Protein AF-A0A4V6WJ08-F1 (afdb_monomer_lite)

Secondary structure (DSSP, 8-state):
------------PPPP--HHHHHHHHHHHHHHHHHTT---B-TTT-PBPHHHHHHHHTT-TT--SSTT--HHHHHHHHHHHHTTSEEEETTEEEE-HHHHHHHHHHHHHH-TT------------

Organism: NCBI:txid2571141

pLDDT: mean 81.02, std 20.66, range [34.66, 97.81]

Radius of gyration: 19.56 Å; chains: 1; bounding box: 77×23×48 Å

Sequence (125 aa):
MTLVERRREHTDAPQVRHTEHEAQVNLVAVLRLCAMGKLRCSEKTRRPGAATVEAVAGVLDGGDFHPSEAIAAFAWPMLLQAGGLAQLTSGRPALTSRGQTALGADLLRVWPTCDFVRIESVRRH

Structure (mmCIF, N/CA/C/O backbone):
data_AF-A0A4V6WJ08-F1
#
_entry.id   AF-A0A4V6WJ08-F1
#
loop_
_atom_site.group_PDB
_atom_site.id
_atom_site.type_symbol
_atom_site.label_atom_id
_atom_site.label_alt_id
_atom_site.label_comp_id
_atom_site.label_asym_id
_atom_site.label_entity_id
_atom_site.label_seq_id
_atom_site.pdbx_PDB_ins_code
_atom_site.Cartn_x
_atom_site.Cartn_y
_atom_site.Cartn_z
_atom_site.occupancy
_atom_site.B_iso_or_equiv
_atom_site.auth_seq_id
_atom_site.auth_comp_id
_atom_site.auth_asym_id
_atom_site.auth_atom_id
_atom_site.pdbx_PDB_model_num
ATOM 1 N N . MET A 1 1 ? 44.474 -14.249 -16.138 1.00 45.97 1 MET A N 1
ATOM 2 C CA . MET A 1 1 ? 44.233 -12.790 -16.243 1.00 45.97 1 MET A CA 1
ATOM 3 C C . MET A 1 1 ? 44.229 -12.482 -17.728 1.00 45.97 1 MET A C 1
ATOM 5 O O . MET A 1 1 ? 45.214 -12.822 -18.356 1.00 45.97 1 MET A O 1
ATOM 9 N N . THR A 1 2 ? 43.149 -12.055 -18.377 1.00 37.44 2 THR A N 1
ATOM 10 C CA . THR A 1 2 ? 42.112 -11.082 -17.978 1.00 37.44 2 THR A CA 1
ATOM 11 C C . THR A 1 2 ? 40.797 -11.490 -18.660 1.00 37.44 2 THR A C 1
ATOM 13 O O . THR A 1 2 ? 40.765 -11.767 -19.851 1.00 37.44 2 THR A O 1
ATOM 16 N N . LEU A 1 3 ? 39.786 -11.849 -17.870 1.00 42.72 3 LEU A N 1
ATOM 17 C CA . LEU A 1 3 ? 38.555 -11.073 -17.674 1.00 42.72 3 LEU A CA 1
ATOM 18 C C . LEU A 1 3 ? 37.841 -10.680 -18.980 1.00 42.72 3 LEU A C 1
ATOM 20 O O . LEU A 1 3 ? 37.853 -9.531 -19.394 1.00 42.72 3 LEU A O 1
ATOM 24 N N . VAL A 1 4 ? 37.210 -11.682 -19.591 1.00 45.22 4 VAL A N 1
ATOM 25 C CA . VAL A 1 4 ? 35.830 -11.655 -20.093 1.00 45.22 4 VAL A CA 1
ATOM 26 C C . VAL A 1 4 ? 35.174 -10.264 -20.009 1.00 45.22 4 VAL A C 1
ATOM 28 O O . VAL A 1 4 ? 34.450 -9.963 -19.060 1.00 45.22 4 VAL A O 1
ATOM 31 N N . GLU A 1 5 ? 35.363 -9.440 -21.039 1.00 48.16 5 GLU A N 1
ATOM 32 C CA . GLU A 1 5 ? 34.450 -8.341 -21.357 1.00 48.16 5 GLU A CA 1
ATOM 33 C C . GLU A 1 5 ? 33.136 -8.950 -21.863 1.00 48.16 5 GLU A C 1
ATOM 35 O O . GLU A 1 5 ? 32.774 -8.887 -23.034 1.00 48.16 5 GLU A O 1
ATOM 40 N N . ARG A 1 6 ? 32.369 -9.548 -20.946 1.00 49.66 6 ARG A N 1
ATOM 41 C CA . ARG A 1 6 ? 30.916 -9.644 -21.091 1.00 49.66 6 ARG A CA 1
ATOM 42 C C . ARG A 1 6 ? 30.377 -8.234 -20.883 1.00 49.66 6 ARG A C 1
ATOM 44 O O . ARG A 1 6 ? 29.790 -7.932 -19.844 1.00 49.66 6 ARG A O 1
ATOM 51 N N . ARG A 1 7 ? 30.599 -7.365 -21.871 1.00 49.25 7 ARG A N 1
ATOM 52 C CA . ARG A 1 7 ? 29.806 -6.157 -22.064 1.00 49.25 7 ARG A CA 1
ATOM 53 C C . ARG A 1 7 ? 28.373 -6.654 -22.229 1.00 49.25 7 ARG A C 1
ATOM 55 O O . ARG A 1 7 ? 27.994 -7.145 -23.285 1.00 49.25 7 ARG A O 1
ATOM 62 N N . ARG A 1 8 ? 27.613 -6.651 -21.132 1.00 55.25 8 ARG A N 1
ATOM 63 C CA . ARG A 1 8 ? 26.167 -6.830 -21.186 1.00 55.25 8 ARG A CA 1
ATOM 64 C C . ARG A 1 8 ? 25.675 -5.659 -22.017 1.00 55.25 8 ARG A C 1
ATOM 66 O O . ARG A 1 8 ? 25.735 -4.523 -21.559 1.00 55.25 8 ARG A O 1
ATOM 73 N N . GLU A 1 9 ? 25.295 -5.933 -23.254 1.00 44.69 9 GLU A N 1
ATOM 74 C CA . GLU A 1 9 ? 24.488 -5.021 -24.045 1.00 44.69 9 GLU A CA 1
ATOM 75 C C . GLU A 1 9 ? 23.207 -4.796 -23.243 1.00 44.69 9 GLU A C 1
ATOM 77 O O . GLU A 1 9 ? 22.303 -5.628 -23.218 1.00 44.69 9 GLU A O 1
ATOM 82 N N . HIS A 1 10 ? 23.190 -3.712 -22.470 1.00 54.66 10 HIS A N 1
ATOM 83 C CA . HIS A 1 10 ? 21.973 -3.184 -21.895 1.00 54.66 10 HIS A CA 1
ATOM 84 C C . HIS A 1 10 ? 21.198 -2.659 -23.094 1.00 54.66 10 HIS A C 1
ATOM 86 O O . HIS A 1 10 ? 21.535 -1.617 -23.654 1.00 54.66 10 HIS A O 1
ATOM 92 N N . THR A 1 11 ? 20.268 -3.463 -23.592 1.00 53.47 11 THR A N 1
ATOM 93 C CA . THR A 1 11 ? 19.376 -3.059 -24.668 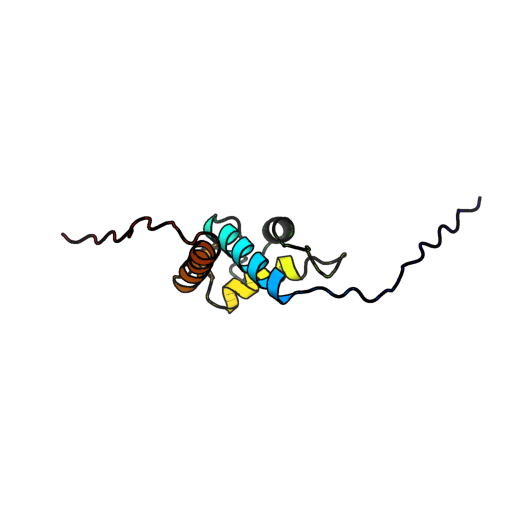1.00 53.47 11 THR A CA 1
ATOM 94 C C . THR A 1 11 ? 18.478 -1.973 -24.079 1.00 53.47 11 THR A C 1
ATOM 96 O O . THR A 1 11 ? 17.462 -2.270 -23.460 1.00 53.47 11 THR A O 1
ATOM 99 N N . ASP A 1 12 ? 18.909 -0.717 -24.199 1.00 64.44 12 ASP A N 1
ATOM 100 C CA . ASP A 1 12 ? 18.195 0.497 -23.785 1.00 64.44 12 ASP A CA 1
ATOM 101 C C . ASP A 1 12 ? 17.040 0.782 -24.758 1.00 64.44 12 ASP A C 1
ATOM 103 O O . ASP A 1 12 ? 16.937 1.831 -25.388 1.00 64.44 12 ASP A O 1
ATOM 107 N N . ALA A 1 13 ? 16.204 -0.231 -24.986 1.00 69.38 13 ALA A N 1
ATOM 108 C CA . ALA A 1 13 ? 14.936 -0.037 -25.654 1.00 69.38 13 ALA A CA 1
ATOM 109 C C . ALA A 1 13 ? 13.962 0.520 -24.605 1.00 69.38 13 ALA A C 1
ATOM 111 O O . ALA A 1 13 ? 13.830 -0.084 -23.535 1.00 69.38 13 ALA A O 1
ATOM 112 N N . PRO A 1 14 ? 13.273 1.642 -24.879 1.00 75.81 14 PRO A N 1
ATOM 113 C CA . PRO A 1 14 ? 12.323 2.208 -23.935 1.00 75.81 14 PRO A CA 1
ATOM 114 C C . PRO A 1 14 ? 11.247 1.170 -23.607 1.00 75.81 14 PRO A C 1
ATOM 116 O O . PRO A 1 14 ? 10.531 0.691 -24.488 1.00 75.81 14 PRO A O 1
ATOM 119 N N . GLN A 1 15 ? 11.145 0.808 -22.329 1.00 77.56 15 GLN A N 1
ATOM 120 C CA . GLN A 1 15 ? 10.112 -0.101 -21.850 1.00 77.56 15 GLN A CA 1
ATOM 121 C C . GLN A 1 15 ? 8.830 0.685 -21.581 1.00 77.56 15 GLN A C 1
ATOM 123 O O . GLN A 1 15 ? 8.794 1.576 -20.733 1.00 77.56 15 GLN A O 1
ATOM 128 N N . VAL A 1 16 ? 7.763 0.345 -22.304 1.00 82.56 16 VAL A N 1
ATOM 129 C CA . VAL A 1 16 ? 6.422 0.881 -22.054 1.00 82.56 16 VAL A CA 1
ATOM 130 C C . VAL A 1 16 ? 5.706 -0.049 -21.081 1.00 82.56 16 VAL A C 1
ATOM 132 O O . VAL A 1 16 ? 5.530 -1.232 -21.365 1.00 82.56 16 VAL A O 1
ATOM 135 N N . ARG A 1 17 ? 5.285 0.495 -19.937 1.00 82.56 17 ARG A N 1
ATOM 136 C CA . ARG A 1 17 ? 4.539 -0.224 -18.898 1.00 82.56 17 ARG A CA 1
ATOM 137 C C . ARG A 1 17 ? 3.149 0.391 -18.749 1.00 82.56 17 ARG A C 1
ATOM 139 O O . ARG A 1 17 ? 3.021 1.604 -18.582 1.00 82.56 17 ARG A O 1
ATOM 146 N N . HIS A 1 18 ? 2.104 -0.432 -18.817 1.00 84.25 18 HIS A N 1
ATOM 147 C CA . HIS A 1 18 ? 0.713 0.015 -18.685 1.00 84.25 18 HIS A CA 1
ATOM 148 C C . HIS A 1 18 ? 0.324 0.153 -17.205 1.00 84.25 18 HIS A C 1
ATOM 150 O O . HIS A 1 18 ? -0.396 -0.672 -16.647 1.00 84.25 18 HIS A O 1
ATOM 156 N N . THR A 1 19 ? 0.800 1.222 -16.569 1.00 87.00 19 THR A N 1
ATOM 157 C CA . THR A 1 19 ? 0.705 1.420 -15.113 1.00 87.00 19 THR A CA 1
ATOM 158 C C . THR A 1 19 ? -0.717 1.609 -14.585 1.00 87.00 19 THR A C 1
ATOM 160 O O . THR A 1 19 ? -0.951 1.372 -13.405 1.00 87.00 19 THR A O 1
ATOM 163 N N . GLU A 1 20 ? -1.684 2.007 -15.418 1.00 88.19 20 GLU A N 1
ATOM 164 C CA . GLU A 1 20 ? -3.075 2.193 -14.982 1.00 88.19 20 GLU A CA 1
ATOM 165 C C . GLU A 1 20 ? -3.715 0.874 -14.531 1.00 88.19 20 GLU A C 1
ATOM 167 O O . GLU A 1 20 ? -4.287 0.800 -13.441 1.00 88.19 20 GLU A O 1
ATOM 172 N N . HIS A 1 21 ? -3.610 -0.171 -15.356 1.00 87.69 21 HIS A N 1
ATOM 173 C CA . HIS A 1 21 ? -4.200 -1.470 -15.044 1.00 87.69 21 HIS A CA 1
ATOM 174 C C . HIS A 1 21 ? -3.518 -2.096 -13.826 1.00 87.69 21 HIS A C 1
ATOM 176 O O . HIS A 1 21 ? -4.182 -2.504 -12.874 1.00 87.69 21 HIS A O 1
ATOM 182 N N . GLU A 1 22 ? -2.188 -2.073 -13.815 1.00 91.12 22 GLU A N 1
ATOM 183 C CA . GLU A 1 22 ? -1.390 -2.564 -12.696 1.00 91.12 22 GLU A CA 1
ATOM 184 C C . GLU A 1 22 ? -1.701 -1.810 -11.401 1.00 91.12 22 GLU A C 1
ATOM 186 O O . GLU A 1 22 ? -1.800 -2.419 -10.343 1.00 91.12 22 GLU A O 1
ATOM 191 N N . ALA A 1 23 ? -1.909 -0.489 -11.447 1.00 92.62 23 ALA A N 1
ATOM 192 C CA . ALA A 1 23 ? -2.273 0.287 -10.265 1.00 92.62 23 ALA A CA 1
ATOM 193 C C . ALA A 1 23 ? -3.630 -0.141 -9.685 1.00 92.62 23 ALA A C 1
ATOM 195 O O . ALA A 1 23 ? -3.776 -0.160 -8.462 1.00 92.62 23 ALA A O 1
ATOM 196 N N . GLN A 1 24 ? -4.603 -0.517 -10.525 1.00 92.88 24 GLN A N 1
ATOM 197 C CA . GLN A 1 24 ? -5.888 -1.054 -10.056 1.00 92.88 24 GLN A CA 1
ATOM 198 C C . GLN A 1 24 ? -5.692 -2.400 -9.345 1.00 92.88 24 GLN A C 1
ATOM 200 O O . GLN A 1 24 ? -6.175 -2.574 -8.225 1.00 92.88 24 GLN A O 1
ATOM 205 N N . VAL A 1 25 ? -4.923 -3.314 -9.944 1.00 93.06 25 VAL A N 1
ATOM 206 C CA . VAL A 1 25 ? -4.604 -4.627 -9.354 1.00 93.06 25 VAL A CA 1
ATOM 207 C C . VAL A 1 25 ? -3.824 -4.469 -8.043 1.00 93.06 25 VAL A C 1
ATOM 209 O O . VAL A 1 25 ? -4.174 -5.061 -7.018 1.00 93.06 25 VAL A O 1
ATOM 212 N N . ASN A 1 26 ? -2.814 -3.601 -8.039 1.00 95.56 26 ASN A N 1
ATOM 213 C CA . ASN A 1 26 ? -1.960 -3.323 -6.888 1.00 95.56 26 ASN A CA 1
ATOM 214 C C . ASN A 1 26 ? -2.735 -2.692 -5.734 1.00 95.56 26 ASN A C 1
ATOM 216 O O . ASN A 1 26 ? -2.561 -3.097 -4.582 1.00 95.56 26 ASN A O 1
ATOM 220 N N . LEU A 1 27 ? -3.642 -1.755 -6.022 1.00 96.06 27 LEU A N 1
ATOM 221 C CA . LEU A 1 27 ? -4.505 -1.164 -5.004 1.00 96.06 27 LEU A CA 1
ATOM 222 C C . LEU A 1 27 ? -5.305 -2.248 -4.270 1.00 96.06 27 LEU A C 1
ATOM 224 O O . LEU A 1 27 ? -5.321 -2.281 -3.038 1.00 96.06 27 LEU A O 1
ATOM 228 N N . VAL A 1 28 ? -5.931 -3.161 -5.013 1.00 95.75 28 VAL A N 1
ATOM 229 C CA . VAL A 1 28 ? -6.715 -4.268 -4.449 1.00 95.75 28 VAL A CA 1
ATOM 230 C C . VAL A 1 28 ? -5.833 -5.197 -3.619 1.00 95.75 28 VAL A C 1
ATOM 232 O O . VAL A 1 28 ? -6.202 -5.555 -2.496 1.00 95.75 28 VAL A O 1
ATOM 235 N N . ALA A 1 29 ? -4.660 -5.574 -4.129 1.00 96.38 29 ALA A N 1
ATOM 236 C CA . ALA A 1 29 ? -3.729 -6.449 -3.425 1.00 96.38 29 ALA A CA 1
ATOM 237 C C . ALA A 1 29 ? -3.303 -5.861 -2.067 1.00 96.38 29 ALA A C 1
ATOM 239 O O . ALA A 1 29 ? -3.345 -6.544 -1.038 1.00 96.38 29 ALA A O 1
ATOM 240 N N . VAL A 1 30 ? -2.979 -4.567 -2.025 1.00 97.50 30 VAL A N 1
ATOM 241 C CA . VAL A 1 30 ? -2.565 -3.886 -0.790 1.00 97.50 30 VAL A CA 1
ATOM 242 C C . VAL A 1 30 ? -3.750 -3.677 0.162 1.00 97.50 30 VAL A C 1
ATOM 244 O O . VAL A 1 30 ? -3.590 -3.840 1.375 1.00 97.50 30 VAL A O 1
ATOM 247 N N . LEU A 1 31 ? -4.958 -3.401 -0.350 1.00 97.06 31 LEU A N 1
ATOM 248 C CA . LEU A 1 31 ? -6.182 -3.376 0.464 1.00 97.06 31 LEU A CA 1
ATOM 249 C C . LEU A 1 31 ? -6.435 -4.736 1.135 1.00 97.06 31 LEU A C 1
ATOM 251 O O . LEU A 1 31 ? -6.750 -4.774 2.324 1.00 97.06 31 LEU A O 1
ATOM 255 N N . ARG A 1 32 ? -6.219 -5.855 0.428 1.00 96.31 32 ARG A N 1
ATOM 256 C CA . ARG A 1 32 ? -6.315 -7.208 1.009 1.00 96.31 32 ARG A CA 1
ATOM 257 C C . ARG A 1 32 ? -5.274 -7.430 2.104 1.00 96.31 32 ARG A C 1
ATOM 259 O O . ARG A 1 32 ? -5.624 -7.910 3.180 1.00 96.31 32 ARG A O 1
ATOM 266 N N . LEU A 1 33 ? -4.018 -7.032 1.890 1.00 96.81 33 LEU A N 1
ATOM 267 C CA . LEU A 1 33 ? -2.990 -7.105 2.939 1.00 96.81 33 LEU A CA 1
ATOM 268 C C . LEU A 1 33 ? -3.364 -6.282 4.180 1.00 96.81 33 LEU A C 1
ATOM 270 O O . LEU A 1 33 ? -3.131 -6.725 5.309 1.00 96.81 33 LEU A O 1
ATOM 274 N N . CYS A 1 34 ? -3.965 -5.106 3.981 1.00 96.38 34 CYS A N 1
ATOM 275 C CA . CYS A 1 34 ? -4.486 -4.279 5.065 1.00 96.38 34 CYS A CA 1
ATOM 276 C C . CYS A 1 34 ? -5.622 -4.990 5.814 1.00 96.38 34 CYS A C 1
ATOM 278 O O . CYS A 1 34 ? -5.556 -5.096 7.037 1.00 96.38 34 CYS A O 1
ATOM 280 N N . ALA A 1 35 ? -6.604 -5.547 5.095 1.00 94.19 35 ALA A N 1
ATOM 281 C CA . ALA A 1 35 ? -7.722 -6.297 5.672 1.00 94.19 35 ALA A CA 1
ATOM 282 C C . ALA A 1 35 ? -7.257 -7.513 6.492 1.00 94.19 35 ALA A C 1
ATOM 284 O O . ALA A 1 35 ? -7.801 -7.798 7.555 1.00 94.19 35 ALA A O 1
ATOM 285 N N . MET A 1 36 ? -6.205 -8.198 6.037 1.00 94.00 36 MET A N 1
ATOM 286 C CA . MET A 1 36 ? -5.581 -9.321 6.747 1.00 94.00 36 MET A CA 1
ATOM 287 C C . MET A 1 36 ? -4.730 -8.889 7.953 1.00 94.00 36 MET A C 1
ATOM 289 O O . MET A 1 36 ? -4.150 -9.735 8.633 1.00 94.00 36 MET A O 1
ATOM 293 N N . GLY A 1 37 ? -4.571 -7.585 8.196 1.00 93.19 37 GLY A N 1
ATOM 294 C CA . GLY A 1 37 ? -3.722 -7.066 9.262 1.00 93.19 37 GLY A CA 1
ATOM 295 C C . GLY A 1 37 ? -2.235 -7.369 9.057 1.00 93.19 37 GLY A C 1
ATOM 296 O O . GLY A 1 37 ? -1.495 -7.456 10.042 1.00 93.19 37 GLY A O 1
ATOM 297 N N . LYS A 1 38 ? -1.784 -7.537 7.806 1.00 94.31 38 LYS A N 1
ATOM 298 C CA . LYS A 1 38 ? -0.377 -7.804 7.452 1.00 94.31 38 LYS A CA 1
ATOM 299 C C . LYS A 1 38 ? 0.477 -6.539 7.338 1.00 94.31 38 LYS A C 1
ATOM 301 O O . LYS A 1 38 ? 1.699 -6.631 7.341 1.00 94.31 38 LYS A O 1
ATOM 306 N N . LEU A 1 39 ? -0.143 -5.359 7.293 1.00 95.62 39 LEU A N 1
ATOM 307 C CA . LEU A 1 39 ? 0.572 -4.083 7.245 1.00 95.62 39 LEU A CA 1
ATOM 308 C C . LEU A 1 39 ? 0.891 -3.565 8.657 1.00 95.62 39 LEU A C 1
ATOM 310 O O . LEU A 1 39 ? 0.070 -3.647 9.578 1.00 95.62 39 LEU A O 1
ATOM 314 N N . ARG A 1 40 ? 2.089 -3.009 8.834 1.00 95.50 40 ARG A N 1
ATOM 315 C CA . ARG A 1 40 ? 2.534 -2.297 10.038 1.00 95.50 40 ARG A CA 1
ATOM 316 C C . ARG A 1 40 ? 3.139 -0.964 9.635 1.00 95.50 40 ARG A C 1
ATOM 318 O O . ARG A 1 40 ? 4.050 -0.913 8.810 1.00 95.50 40 ARG A O 1
ATOM 325 N N . CYS A 1 41 ? 2.666 0.102 10.264 1.00 94.88 41 CYS A N 1
ATOM 326 C CA . CYS A 1 41 ? 3.197 1.442 10.061 1.00 94.88 41 CYS A CA 1
ATOM 327 C C . CYS A 1 41 ? 3.525 2.072 11.412 1.00 94.88 41 CYS A C 1
ATOM 329 O O . CYS A 1 41 ? 2.816 1.868 12.394 1.00 94.88 41 CYS A O 1
ATOM 331 N N . SER A 1 42 ? 4.605 2.847 11.466 1.00 94.00 42 SER A N 1
ATOM 332 C CA . SER A 1 42 ? 4.958 3.607 12.666 1.00 94.00 42 SER A CA 1
ATOM 333 C C . SER A 1 42 ? 3.881 4.645 12.974 1.00 94.00 42 SER A C 1
ATOM 335 O O . SER A 1 42 ? 3.457 5.369 12.081 1.00 94.00 42 SER A O 1
ATOM 337 N N . GLU A 1 43 ? 3.492 4.793 14.238 1.00 89.12 43 GLU A N 1
ATOM 338 C CA . GLU A 1 43 ? 2.524 5.823 14.642 1.00 89.12 43 GLU A CA 1
ATOM 339 C C . GLU A 1 43 ? 3.044 7.245 14.420 1.00 89.12 43 GLU A C 1
ATOM 341 O O . GLU A 1 43 ? 2.295 8.122 13.994 1.00 89.12 43 GLU A O 1
ATOM 346 N N . LYS A 1 44 ? 4.347 7.462 14.645 1.00 90.56 44 LYS A N 1
ATOM 347 C CA . LYS A 1 44 ? 4.970 8.788 14.555 1.00 90.56 44 LYS A CA 1
ATOM 348 C C . LYS A 1 44 ? 5.074 9.281 13.117 1.00 90.56 44 LYS A C 1
ATOM 350 O O . LYS A 1 44 ? 4.801 10.442 12.839 1.00 90.56 44 LYS A O 1
ATOM 355 N N . THR A 1 45 ? 5.526 8.417 12.211 1.00 92.81 45 THR A N 1
ATOM 356 C CA . THR A 1 45 ? 5.846 8.814 10.830 1.00 92.81 45 THR A CA 1
ATOM 357 C C . THR A 1 45 ? 4.835 8.311 9.814 1.00 92.81 45 THR A C 1
ATOM 359 O O . THR A 1 45 ? 4.903 8.708 8.655 1.00 92.81 45 THR A O 1
ATOM 362 N N . ARG A 1 46 ? 3.928 7.414 10.223 1.00 93.00 46 ARG A N 1
ATOM 363 C CA . ARG A 1 46 ? 2.997 6.679 9.352 1.00 93.00 46 ARG A CA 1
ATOM 364 C C . ARG A 1 46 ? 3.676 5.844 8.263 1.00 93.00 46 ARG A C 1
ATOM 366 O O . ARG A 1 46 ? 3.008 5.323 7.372 1.00 93.00 46 ARG A O 1
ATOM 373 N N . ARG A 1 47 ? 4.999 5.677 8.347 1.00 96.25 47 ARG A N 1
ATOM 374 C CA . ARG A 1 47 ? 5.797 4.938 7.366 1.00 96.25 47 ARG A CA 1
ATOM 375 C C . ARG A 1 47 ? 5.720 3.434 7.624 1.00 96.25 47 ARG A C 1
ATOM 377 O O . ARG A 1 47 ? 5.729 3.035 8.795 1.00 96.25 47 ARG A O 1
ATOM 384 N N . PRO A 1 48 ? 5.665 2.602 6.572 1.00 96.94 48 PRO A N 1
ATOM 385 C CA . PRO A 1 48 ? 5.776 1.158 6.719 1.00 96.94 48 PRO A CA 1
ATOM 386 C C . PRO A 1 48 ? 7.177 0.752 7.195 1.00 96.94 48 PRO A C 1
ATOM 388 O O . PRO A 1 48 ? 8.171 1.403 6.874 1.00 96.94 48 PRO A O 1
ATOM 391 N N . GLY A 1 49 ? 7.249 -0.326 7.977 1.00 95.56 49 GLY A N 1
ATOM 392 C CA . GLY A 1 49 ? 8.521 -0.972 8.326 1.00 95.56 49 GLY A CA 1
ATOM 393 C C . GLY A 1 49 ? 8.997 -1.940 7.238 1.00 95.56 49 GLY A C 1
ATOM 394 O O . GLY A 1 49 ? 8.217 -2.309 6.361 1.00 95.56 49 GLY A O 1
ATOM 395 N N . ALA A 1 50 ? 10.244 -2.414 7.332 1.00 95.88 50 ALA A N 1
ATOM 396 C CA . ALA A 1 50 ? 10.860 -3.302 6.335 1.00 95.88 50 ALA A CA 1
ATOM 397 C C . ALA A 1 50 ? 10.006 -4.542 6.004 1.00 95.88 50 ALA A C 1
ATOM 399 O O . ALA A 1 50 ? 9.742 -4.804 4.838 1.00 95.88 50 ALA A O 1
ATOM 400 N N . ALA A 1 51 ? 9.468 -5.230 7.017 1.00 96.56 51 ALA A N 1
ATOM 401 C CA . ALA A 1 51 ? 8.604 -6.397 6.806 1.00 96.56 51 ALA A CA 1
ATOM 402 C C . ALA A 1 51 ? 7.297 -6.064 6.058 1.00 96.56 51 ALA A C 1
ATOM 404 O O . ALA A 1 51 ? 6.759 -6.888 5.328 1.00 96.56 51 ALA A O 1
ATOM 405 N N . THR A 1 52 ? 6.761 -4.852 6.236 1.00 97.12 52 THR A N 1
ATOM 406 C CA . THR A 1 52 ? 5.586 -4.398 5.476 1.00 97.12 52 THR A CA 1
ATOM 407 C C . THR A 1 52 ? 5.954 -4.067 4.039 1.00 97.12 52 THR A C 1
ATOM 409 O O . THR A 1 52 ? 5.195 -4.413 3.143 1.00 97.12 52 THR A O 1
ATOM 412 N N . VAL A 1 53 ? 7.113 -3.444 3.817 1.00 97.81 53 VAL A N 1
ATOM 413 C CA . VAL A 1 53 ? 7.631 -3.182 2.468 1.00 97.81 53 VAL A CA 1
ATOM 414 C C . VAL A 1 53 ? 7.839 -4.497 1.715 1.00 97.81 53 VAL A C 1
ATOM 416 O O . VAL A 1 53 ? 7.357 -4.630 0.599 1.0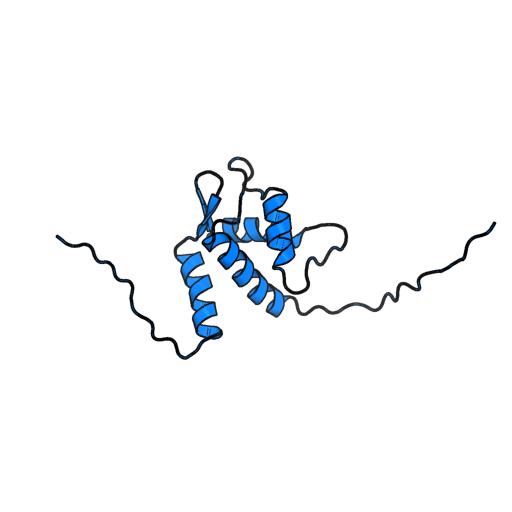0 97.81 53 VAL A O 1
ATOM 419 N N . GLU A 1 54 ? 8.453 -5.499 2.342 1.00 97.06 54 GLU A N 1
ATOM 420 C CA . GLU A 1 54 ? 8.640 -6.830 1.753 1.00 97.06 54 GLU A CA 1
ATOM 421 C C . GLU A 1 54 ? 7.302 -7.517 1.435 1.00 97.06 54 GLU A C 1
ATOM 423 O O . GLU A 1 54 ? 7.099 -8.008 0.325 1.00 97.06 54 GLU A O 1
ATOM 428 N N . ALA A 1 55 ? 6.350 -7.490 2.375 1.00 97.69 55 ALA A N 1
ATOM 429 C CA . ALA A 1 55 ? 5.024 -8.065 2.163 1.00 97.69 55 ALA A CA 1
ATOM 430 C C . ALA A 1 55 ? 4.269 -7.397 1.004 1.00 97.69 55 ALA A C 1
ATOM 432 O O . ALA A 1 55 ? 3.569 -8.083 0.263 1.00 97.69 55 ALA A O 1
ATOM 433 N N . VAL A 1 56 ? 4.396 -6.074 0.851 1.00 97.81 56 VAL A N 1
ATOM 434 C CA . VAL A 1 56 ? 3.795 -5.347 -0.272 1.00 97.81 56 VAL A CA 1
ATOM 435 C C . VAL A 1 56 ? 4.516 -5.680 -1.574 1.00 97.81 56 VAL A C 1
ATOM 437 O O . VAL A 1 56 ? 3.845 -6.008 -2.544 1.00 97.81 56 VAL A O 1
ATOM 440 N N . ALA A 1 57 ? 5.850 -5.659 -1.601 1.00 96.94 57 ALA A N 1
ATOM 441 C CA . ALA A 1 57 ? 6.633 -5.978 -2.796 1.00 96.94 57 ALA A CA 1
ATOM 442 C C . ALA A 1 57 ? 6.275 -7.360 -3.369 1.00 96.94 57 ALA A C 1
ATOM 444 O O . ALA A 1 57 ? 6.165 -7.512 -4.581 1.00 96.94 57 ALA A O 1
ATOM 445 N N . GLY A 1 58 ? 6.007 -8.341 -2.500 1.00 96.19 58 GLY A N 1
ATOM 446 C CA . GLY A 1 58 ? 5.589 -9.686 -2.902 1.00 96.19 58 GLY A CA 1
ATOM 447 C C . GLY A 1 58 ? 4.189 -9.793 -3.520 1.00 96.19 58 GLY A C 1
ATOM 448 O O . GLY A 1 58 ? 3.854 -10.856 -4.038 1.00 96.19 58 GLY A O 1
ATOM 449 N N . VAL A 1 59 ? 3.362 -8.742 -3.464 1.00 96.19 59 VAL A N 1
ATOM 450 C CA . VAL A 1 59 ? 2.013 -8.733 -4.063 1.00 96.19 59 VAL A CA 1
ATOM 451 C C . VAL A 1 59 ? 1.840 -7.703 -5.179 1.00 96.19 59 VAL A C 1
ATOM 453 O O . VAL A 1 59 ? 0.746 -7.622 -5.735 1.00 96.19 59 VAL A O 1
ATOM 456 N N . LEU A 1 60 ? 2.870 -6.907 -5.492 1.00 94.88 60 LEU A N 1
ATOM 457 C CA . LEU A 1 60 ? 2.790 -5.937 -6.582 1.00 94.88 60 LEU A CA 1
ATOM 458 C C . LEU A 1 60 ? 2.892 -6.640 -7.935 1.00 94.88 60 LEU A C 1
ATOM 460 O O . LEU A 1 60 ? 3.920 -7.224 -8.276 1.00 94.88 60 LEU A O 1
ATOM 464 N N . ASP A 1 61 ? 1.838 -6.510 -8.728 1.00 93.56 61 ASP A N 1
ATOM 465 C CA . ASP A 1 61 ? 1.842 -6.818 -10.145 1.00 93.56 61 ASP A CA 1
ATOM 466 C C . ASP A 1 61 ? 2.865 -5.938 -10.875 1.00 93.56 61 ASP A C 1
ATOM 468 O O . ASP A 1 61 ? 2.955 -4.723 -10.652 1.00 93.56 61 ASP A O 1
ATOM 472 N N . GLY A 1 62 ? 3.705 -6.592 -11.679 1.00 88.12 62 GLY A N 1
ATOM 473 C CA . GLY A 1 62 ? 4.871 -5.994 -12.334 1.00 88.12 62 GLY A CA 1
ATOM 474 C C . GLY A 1 62 ? 5.980 -5.506 -11.387 1.00 88.12 62 GLY A C 1
ATOM 475 O O . GLY A 1 62 ? 6.959 -4.927 -11.856 1.00 88.12 62 GLY A O 1
ATOM 476 N N . GLY A 1 63 ? 5.849 -5.719 -10.071 1.00 91.56 63 GLY A N 1
ATOM 477 C CA . GLY A 1 63 ? 6.833 -5.318 -9.069 1.00 91.56 63 GLY A CA 1
ATOM 478 C C . GLY A 1 63 ? 7.115 -3.812 -9.022 1.00 91.56 63 GLY A C 1
ATOM 479 O O . GLY A 1 63 ? 6.380 -2.976 -9.565 1.00 91.56 63 GLY A O 1
ATOM 480 N N . ASP A 1 64 ? 8.218 -3.469 -8.362 1.00 90.94 64 ASP A N 1
ATOM 481 C CA . ASP A 1 64 ? 8.729 -2.105 -8.296 1.00 90.94 64 ASP A CA 1
ATOM 482 C C . ASP A 1 64 ? 9.334 -1.664 -9.634 1.00 90.94 64 ASP A C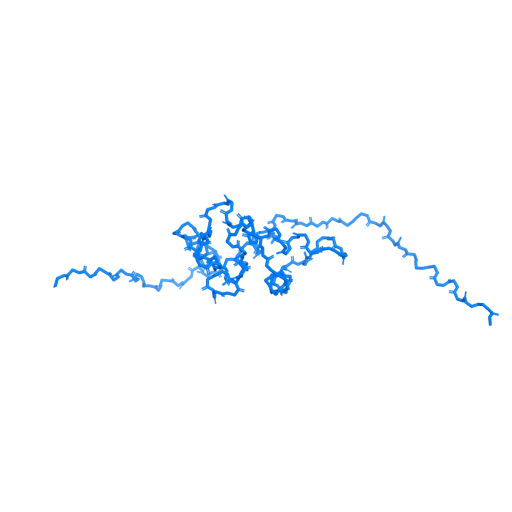 1
ATOM 484 O O . ASP A 1 64 ? 10.070 -2.405 -10.282 1.00 90.94 64 ASP A O 1
ATOM 488 N N . PHE A 1 65 ? 9.046 -0.426 -10.048 1.00 86.38 65 PHE A N 1
ATOM 489 C CA . PHE A 1 65 ? 9.647 0.146 -11.260 1.00 86.38 65 PHE A CA 1
ATOM 490 C C . PHE A 1 65 ? 11.153 0.397 -11.085 1.00 86.38 65 PHE A C 1
ATOM 492 O O . PHE A 1 65 ? 11.901 0.407 -12.058 1.00 86.38 65 PHE A O 1
ATOM 499 N N . HIS A 1 66 ? 11.595 0.619 -9.844 1.00 85.12 66 HIS A N 1
ATOM 500 C CA . HIS A 1 66 ? 12.989 0.905 -9.522 1.00 85.12 66 HIS A CA 1
ATOM 501 C C . HIS A 1 66 ? 13.658 -0.386 -9.030 1.00 85.12 66 HIS A C 1
ATOM 503 O O . HIS A 1 66 ? 13.357 -0.846 -7.932 1.00 85.12 66 HIS A O 1
ATOM 509 N N . PRO A 1 67 ? 14.581 -0.991 -9.798 1.00 81.75 67 PRO A N 1
ATOM 510 C CA . PRO A 1 67 ? 15.111 -2.319 -9.481 1.00 81.75 67 PRO A CA 1
ATOM 511 C C . PRO A 1 67 ? 15.943 -2.359 -8.190 1.00 81.75 67 PRO A C 1
ATOM 513 O O . PRO A 1 67 ? 16.110 -3.422 -7.598 1.00 81.75 67 PRO A O 1
ATOM 516 N N . SER A 1 68 ? 16.481 -1.219 -7.754 1.00 87.50 68 SER A N 1
ATOM 517 C CA . SER A 1 68 ? 17.292 -1.087 -6.539 1.00 87.50 68 SER A CA 1
ATOM 518 C C . SER A 1 68 ? 16.522 -0.557 -5.331 1.00 87.50 68 SER A C 1
ATOM 520 O O . SER A 1 68 ? 17.067 -0.551 -4.229 1.00 87.50 68 SER A O 1
ATOM 522 N N . GLU A 1 69 ? 15.289 -0.079 -5.513 1.00 90.56 69 GLU A N 1
ATOM 523 C CA . GLU A 1 69 ? 14.554 0.646 -4.479 1.00 90.56 69 GLU A CA 1
ATOM 524 C C . GLU A 1 69 ? 13.085 0.230 -4.444 1.00 90.56 69 GLU A C 1
ATOM 526 O O . GLU A 1 69 ? 12.376 0.286 -5.443 1.00 90.56 69 GLU A O 1
ATOM 531 N N . ALA A 1 70 ? 12.600 -0.114 -3.254 1.00 95.06 70 ALA A N 1
ATOM 532 C CA . ALA A 1 70 ? 11.221 -0.540 -3.032 1.00 95.06 70 ALA A CA 1
ATOM 533 C C . ALA A 1 70 ? 10.255 0.662 -2.919 1.00 95.06 70 ALA A C 1
ATOM 535 O O . ALA A 1 70 ? 9.553 0.818 -1.915 1.00 95.06 70 ALA A O 1
ATOM 536 N N . ILE A 1 71 ? 10.281 1.571 -3.901 1.00 95.44 71 ILE A N 1
ATOM 537 C CA . ILE A 1 71 ? 9.570 2.859 -3.859 1.00 95.44 71 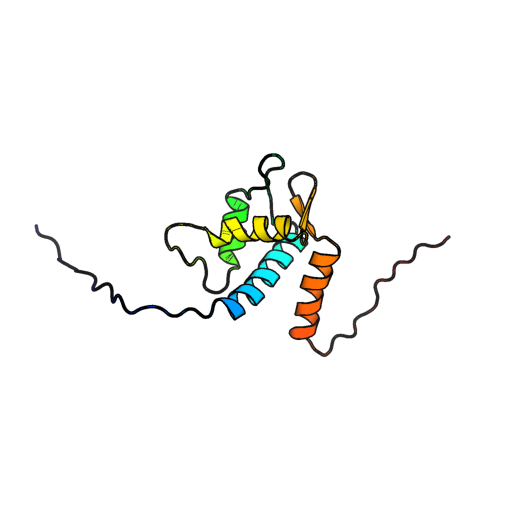ILE A CA 1
ATOM 538 C C . ILE A 1 71 ? 8.057 2.649 -3.846 1.00 95.44 71 ILE A C 1
ATOM 540 O O . ILE A 1 71 ? 7.372 3.178 -2.970 1.00 95.44 71 ILE A O 1
ATOM 544 N N . ALA A 1 72 ? 7.523 1.873 -4.787 1.00 95.69 72 ALA A N 1
ATOM 545 C CA . ALA A 1 72 ? 6.106 1.554 -4.861 1.00 95.69 72 ALA A CA 1
ATOM 546 C C . ALA A 1 72 ? 5.682 0.761 -3.626 1.00 95.69 72 ALA A C 1
ATOM 548 O O . ALA A 1 72 ? 4.694 1.122 -2.981 1.00 95.69 72 ALA A O 1
ATOM 549 N N . ALA A 1 73 ? 6.449 -0.260 -3.233 1.00 97.38 73 ALA A N 1
ATOM 550 C CA . ALA A 1 73 ? 6.113 -1.066 -2.065 1.00 97.38 73 ALA A CA 1
ATOM 551 C C . ALA A 1 73 ? 6.071 -0.254 -0.757 1.00 97.38 73 ALA A C 1
ATOM 553 O O . ALA A 1 73 ? 5.209 -0.477 0.097 1.00 97.38 73 ALA A O 1
ATOM 554 N N . PHE A 1 74 ? 6.947 0.741 -0.617 1.00 97.69 74 PHE A N 1
ATOM 555 C CA . PHE A 1 74 ? 6.910 1.706 0.478 1.00 97.69 74 PHE A CA 1
ATOM 556 C C . PHE A 1 74 ? 5.748 2.708 0.355 1.00 97.69 74 PHE A C 1
ATOM 558 O O . PHE A 1 74 ? 5.107 3.047 1.355 1.00 97.69 74 PHE A O 1
ATOM 565 N N . ALA A 1 75 ? 5.457 3.188 -0.855 1.00 96.94 75 ALA A N 1
ATOM 566 C CA . ALA A 1 75 ? 4.456 4.221 -1.098 1.00 96.94 75 ALA A CA 1
ATOM 567 C C . ALA A 1 75 ? 3.018 3.716 -0.921 1.00 96.94 75 ALA A C 1
ATOM 569 O O . ALA A 1 75 ? 2.187 4.442 -0.380 1.00 96.94 75 ALA A O 1
ATOM 570 N N . TRP A 1 76 ? 2.703 2.483 -1.319 1.00 97.38 76 TRP A N 1
ATOM 571 C CA . TRP A 1 76 ? 1.331 1.964 -1.296 1.00 97.38 76 TRP A CA 1
ATOM 572 C C . TRP A 1 76 ? 0.638 2.046 0.080 1.00 97.38 76 TRP A C 1
ATOM 574 O O . TRP A 1 76 ? -0.463 2.603 0.150 1.00 97.38 76 TRP A O 1
ATOM 584 N N . PRO A 1 77 ? 1.245 1.606 1.204 1.00 97.00 77 PRO A N 1
ATOM 585 C CA . PRO A 1 77 ? 0.665 1.808 2.534 1.00 97.00 77 PRO A CA 1
ATOM 586 C C . PRO A 1 77 ? 0.451 3.282 2.895 1.00 97.00 77 PRO A C 1
ATOM 588 O O . PRO A 1 77 ? -0.475 3.613 3.638 1.00 97.00 77 PRO A O 1
ATOM 591 N N . MET A 1 78 ? 1.299 4.183 2.394 1.00 97.12 78 MET A N 1
ATOM 592 C CA . MET A 1 78 ? 1.138 5.620 2.611 1.00 97.12 78 MET A CA 1
ATOM 593 C C . MET A 1 78 ? -0.005 6.192 1.771 1.00 97.12 78 MET A C 1
ATOM 595 O O . MET A 1 78 ? -0.781 6.991 2.289 1.00 97.12 78 MET A O 1
ATOM 599 N N . LEU A 1 79 ? -0.161 5.747 0.523 1.00 96.88 79 LEU A N 1
ATOM 600 C CA . LEU A 1 79 ? -1.263 6.138 -0.356 1.00 96.88 79 LEU A CA 1
ATOM 601 C C . LEU A 1 79 ? -2.618 5.706 0.213 1.00 96.88 79 LEU A C 1
ATOM 603 O O . LEU A 1 79 ? -3.554 6.502 0.206 1.00 96.88 79 LEU A O 1
ATOM 607 N N . LEU A 1 80 ? -2.719 4.503 0.791 1.00 97.06 80 LEU A N 1
ATOM 608 C CA . LEU A 1 80 ? -3.944 4.076 1.478 1.00 97.06 80 LEU A CA 1
ATOM 609 C C . LEU A 1 80 ? -4.300 4.995 2.654 1.00 97.06 80 LEU A C 1
ATOM 611 O O . LEU A 1 80 ? -5.468 5.348 2.829 1.00 97.06 80 LEU A O 1
ATOM 615 N N . GLN A 1 81 ? -3.301 5.389 3.449 1.00 95.75 81 GLN A N 1
ATOM 616 C CA . GLN A 1 81 ? -3.494 6.282 4.593 1.00 95.75 81 GLN A CA 1
ATOM 617 C C . GLN A 1 81 ? -3.861 7.706 4.157 1.00 95.75 81 GLN A C 1
ATOM 619 O O . GLN A 1 81 ? -4.788 8.301 4.701 1.00 95.75 81 GLN A O 1
ATOM 624 N N . ALA A 1 82 ? -3.157 8.251 3.164 1.00 95.94 82 ALA A N 1
ATOM 625 C CA . ALA A 1 82 ? -3.391 9.595 2.645 1.00 95.94 82 ALA A CA 1
ATOM 626 C C . ALA A 1 82 ? -4.730 9.704 1.899 1.00 95.94 82 ALA A C 1
ATOM 628 O O . ALA A 1 82 ? -5.423 10.709 2.019 1.00 95.94 82 ALA A O 1
ATOM 629 N N . GLY A 1 83 ? -5.127 8.647 1.184 1.00 95.00 83 GLY A N 1
ATOM 630 C CA . GLY A 1 83 ? -6.415 8.548 0.496 1.00 95.00 83 GLY A CA 1
ATOM 631 C C . GLY A 1 83 ? -7.603 8.239 1.414 1.00 95.00 83 GLY A C 1
ATOM 632 O O . GLY A 1 83 ? -8.723 8.090 0.927 1.00 95.00 83 GLY A O 1
ATOM 633 N N . GLY A 1 84 ? -7.381 8.098 2.727 1.00 95.81 84 GLY A N 1
ATOM 634 C CA . GLY A 1 84 ? -8.431 7.780 3.698 1.00 95.81 84 GLY A CA 1
ATOM 635 C C . GLY A 1 84 ? -9.050 6.391 3.515 1.00 95.81 84 GLY A C 1
ATOM 636 O O . GLY A 1 84 ? -10.160 6.148 3.987 1.00 95.81 84 GLY A O 1
ATOM 637 N N . LEU A 1 85 ? -8.364 5.480 2.819 1.00 96.75 85 LEU A N 1
ATOM 638 C CA . LEU A 1 85 ? -8.783 4.086 2.635 1.00 96.75 85 LEU A CA 1
ATOM 639 C C . LEU A 1 85 ? -8.386 3.220 3.832 1.00 96.75 85 LEU A C 1
ATOM 641 O O . LEU A 1 85 ? -9.072 2.253 4.152 1.00 96.75 85 LEU A O 1
ATOM 645 N N . ALA A 1 86 ? -7.309 3.593 4.519 1.00 96.44 86 ALA A N 1
ATOM 646 C CA . ALA A 1 86 ? -6.893 2.987 5.770 1.00 96.44 86 ALA A CA 1
ATOM 647 C C . ALA A 1 86 ? -6.616 4.063 6.822 1.00 96.44 86 ALA A C 1
ATOM 649 O O . ALA A 1 86 ? -6.083 5.128 6.517 1.00 96.44 86 ALA A O 1
ATOM 650 N N . GLN A 1 87 ? -6.944 3.772 8.073 1.00 95.25 87 GLN A N 1
ATOM 651 C CA . GLN A 1 87 ? -6.606 4.603 9.218 1.00 95.25 87 GLN A CA 1
ATOM 652 C C . GLN A 1 87 ? -5.668 3.831 10.139 1.00 95.25 87 GLN A C 1
ATOM 654 O O . GLN A 1 87 ? -5.865 2.647 10.402 1.00 95.25 87 GLN A O 1
ATOM 659 N N . LEU A 1 88 ? -4.614 4.494 10.610 1.00 92.81 88 LEU A N 1
ATOM 660 C CA . LEU A 1 88 ? -3.659 3.877 11.518 1.00 92.81 88 LEU A CA 1
ATOM 661 C C . LEU A 1 88 ? -4.261 3.786 12.923 1.00 92.81 88 LEU A C 1
ATOM 663 O O . LEU A 1 88 ? -4.574 4.808 13.531 1.00 92.81 88 LEU A O 1
ATOM 667 N N . THR A 1 89 ? -4.389 2.569 13.442 1.00 86.81 89 THR A N 1
ATOM 668 C CA . THR A 1 89 ? -4.828 2.289 14.812 1.00 86.81 89 THR A CA 1
ATOM 669 C C . THR A 1 89 ? -3.766 1.422 15.474 1.00 86.81 89 THR A C 1
ATOM 671 O O . THR A 1 89 ? -3.456 0.348 14.967 1.00 86.81 89 THR A O 1
ATOM 674 N N . SER A 1 90 ? -3.155 1.909 16.559 1.00 85.12 90 SER A N 1
ATOM 675 C CA . SER A 1 90 ? -2.115 1.188 17.319 1.00 85.12 90 SER A CA 1
ATOM 676 C C . SER A 1 90 ? -0.981 0.581 16.460 1.00 85.12 90 SER A C 1
ATOM 678 O O . SER A 1 90 ? -0.618 -0.592 16.584 1.00 85.12 90 SER A O 1
ATOM 680 N N . GLY A 1 91 ? -0.460 1.354 15.500 1.00 86.75 91 GLY A N 1
ATOM 681 C CA . GLY A 1 91 ? 0.598 0.917 14.575 1.00 86.75 91 GLY A CA 1
ATOM 682 C C . GLY A 1 91 ? 0.158 -0.078 13.486 1.00 86.75 91 GLY A C 1
ATOM 683 O O . GLY A 1 91 ? 0.987 -0.584 12.719 1.00 86.75 91 GLY A O 1
ATOM 684 N N . ARG A 1 92 ? -1.144 -0.367 13.380 1.00 89.56 92 ARG A N 1
ATOM 685 C CA . ARG A 1 92 ? -1.740 -1.233 12.353 1.00 89.56 92 ARG A CA 1
ATOM 686 C C . ARG A 1 92 ? -2.747 -0.441 11.512 1.00 89.56 92 ARG A C 1
ATOM 688 O O . ARG A 1 92 ? -3.736 0.045 12.055 1.00 89.56 92 ARG A O 1
ATOM 695 N N . PRO A 1 93 ? -2.520 -0.270 10.200 1.00 88.88 93 PRO A N 1
ATOM 696 C CA . PRO A 1 93 ? -3.534 0.301 9.325 1.00 88.88 93 PRO A CA 1
ATOM 697 C C . PRO A 1 93 ? -4.757 -0.621 9.279 1.00 88.88 93 PRO A C 1
ATOM 699 O O . PRO A 1 93 ? -4.630 -1.798 8.938 1.00 88.88 93 PRO A O 1
ATOM 702 N N . ALA A 1 94 ? -5.923 -0.086 9.624 1.00 94.38 94 ALA A N 1
ATOM 703 C CA . ALA A 1 94 ? -7.218 -0.739 9.490 1.00 94.38 94 ALA A CA 1
ATOM 704 C C . ALA A 1 94 ? -8.015 -0.061 8.371 1.00 94.38 94 ALA A C 1
ATOM 706 O O . ALA A 1 94 ? -7.949 1.160 8.213 1.00 94.38 94 ALA A O 1
ATOM 707 N N . LEU A 1 95 ? -8.764 -0.835 7.585 1.00 96.06 95 LEU A N 1
ATOM 708 C CA . LEU A 1 95 ? -9.572 -0.275 6.503 1.00 96.06 95 LEU A CA 1
ATOM 709 C C . LEU A 1 95 ? -10.693 0.612 7.055 1.00 96.06 95 LEU A C 1
ATOM 711 O O . LEU A 1 95 ? -11.392 0.240 7.996 1.00 96.06 95 LEU A O 1
ATOM 715 N N . THR A 1 96 ? -10.881 1.778 6.438 1.00 96.50 96 THR A N 1
ATOM 716 C CA . THR A 1 96 ? -12.062 2.620 6.667 1.00 96.50 96 THR A CA 1
ATOM 717 C C . THR A 1 96 ? -13.257 2.055 5.900 1.00 96.50 96 THR A C 1
ATOM 719 O O . THR A 1 96 ? -13.091 1.202 5.026 1.00 96.50 96 THR A O 1
ATOM 722 N N . SER A 1 97 ? -14.465 2.576 6.129 1.00 94.00 97 SER A N 1
ATOM 723 C CA . SER A 1 97 ? -15.636 2.208 5.317 1.00 94.00 97 SER A CA 1
ATOM 724 C C . SER A 1 97 ? -15.384 2.407 3.817 1.00 94.00 97 SER A C 1
ATOM 726 O O . SER A 1 97 ? -15.774 1.569 3.013 1.00 94.00 97 SER A O 1
ATOM 728 N N . ARG A 1 98 ? -14.654 3.467 3.433 1.00 94.75 98 ARG A N 1
ATOM 729 C CA . ARG A 1 98 ? -14.275 3.722 2.034 1.00 94.75 98 ARG A CA 1
ATOM 730 C C . ARG A 1 98 ? -13.307 2.664 1.503 1.00 94.75 98 ARG A C 1
ATOM 732 O O . ARG A 1 98 ? -13.472 2.216 0.373 1.00 94.75 98 ARG A O 1
ATOM 739 N N . GLY A 1 99 ? -12.322 2.263 2.307 1.00 94.69 99 GLY A N 1
ATOM 740 C CA . GLY A 1 99 ? -11.397 1.180 1.963 1.00 94.69 99 GLY A CA 1
ATOM 741 C C . GLY A 1 99 ? -12.105 -0.159 1.778 1.00 94.69 99 GLY A C 1
ATOM 742 O O . GLY A 1 99 ? -11.831 -0.865 0.812 1.00 94.69 99 GLY A O 1
ATOM 743 N N . GLN A 1 100 ? -13.072 -0.467 2.645 1.00 94.12 100 GLN A N 1
ATOM 744 C CA . GLN A 1 100 ? -13.890 -1.674 2.530 1.00 94.12 100 GLN A CA 1
ATOM 745 C C . GLN A 1 100 ? -14.771 -1.657 1.277 1.00 94.12 100 GLN A C 1
ATOM 747 O O . GLN A 1 100 ? -14.819 -2.651 0.557 1.00 94.12 100 GLN A O 1
ATOM 752 N N . THR A 1 101 ? -15.410 -0.527 0.958 1.00 93.19 101 THR A N 1
ATOM 753 C CA . THR A 1 101 ? -16.174 -0.383 -0.290 1.00 93.19 101 THR A CA 1
ATOM 754 C C . THR A 1 101 ? -15.281 -0.529 -1.519 1.00 93.19 101 THR A C 1
ATOM 756 O O . THR A 1 101 ? -15.670 -1.207 -2.461 1.00 93.19 101 THR A O 1
ATOM 759 N N . ALA A 1 102 ? -14.082 0.063 -1.519 1.00 91.06 102 ALA A N 1
ATOM 760 C CA . ALA A 1 102 ? -13.136 -0.071 -2.628 1.00 91.06 102 ALA A CA 1
ATOM 761 C C . ALA A 1 102 ? -12.696 -1.530 -2.832 1.00 91.06 102 ALA A C 1
ATOM 763 O O . ALA A 1 102 ? -12.645 -2.004 -3.963 1.00 91.06 102 ALA A O 1
ATOM 764 N N . LEU A 1 103 ? -12.446 -2.256 -1.737 1.00 91.94 103 LEU A N 1
ATOM 765 C CA . LEU A 1 103 ? -12.128 -3.681 -1.781 1.00 91.94 103 LEU A CA 1
ATOM 766 C C . LEU A 1 103 ? -13.316 -4.521 -2.286 1.00 91.94 103 LEU A C 1
ATOM 768 O O . LEU A 1 103 ? -13.125 -5.441 -3.075 1.00 91.94 103 LEU A O 1
ATOM 772 N N . GLY A 1 104 ? -14.541 -4.198 -1.862 1.00 85.44 104 GLY A N 1
ATOM 773 C CA . GLY A 1 104 ? -15.760 -4.893 -2.284 1.00 85.44 104 GLY A CA 1
ATOM 774 C C . GLY A 1 104 ? -16.182 -4.603 -3.729 1.00 85.44 104 GLY A C 1
ATOM 775 O O . GLY A 1 104 ? -16.658 -5.502 -4.414 1.00 85.44 104 GLY A O 1
ATOM 776 N N . ALA A 1 105 ? -15.976 -3.381 -4.224 1.00 76.25 105 ALA A N 1
ATOM 777 C CA . ALA A 1 105 ? -16.280 -3.009 -5.607 1.00 76.25 105 ALA A CA 1
ATOM 778 C C . ALA A 1 105 ? -15.429 -3.795 -6.616 1.00 76.25 105 ALA A C 1
ATOM 780 O O . ALA A 1 105 ? -15.920 -4.159 -7.682 1.00 76.25 105 ALA A O 1
ATOM 781 N N . ASP A 1 106 ? -14.179 -4.107 -6.263 1.00 67.69 106 A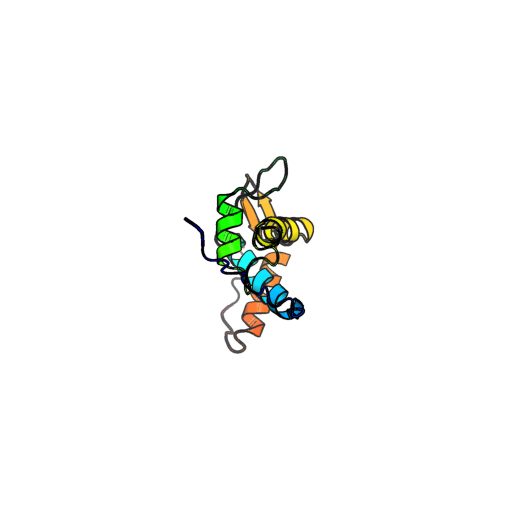SP A N 1
ATOM 782 C CA . ASP A 1 106 ? -13.346 -5.008 -7.059 1.00 67.69 106 ASP A CA 1
ATOM 783 C C . ASP A 1 106 ? -13.869 -6.450 -7.039 1.00 67.69 106 ASP A C 1
ATOM 785 O O . ASP A 1 106 ? -13.968 -7.079 -8.089 1.00 67.69 106 ASP A O 1
ATOM 789 N N . LEU A 1 107 ? -14.314 -6.955 -5.880 1.00 59.00 107 LEU A N 1
ATOM 790 C CA . LEU A 1 107 ? -14.941 -8.281 -5.803 1.00 59.00 107 LEU A CA 1
ATOM 791 C C . LEU A 1 107 ? -16.194 -8.380 -6.690 1.00 59.00 107 LEU A C 1
ATOM 793 O O . LEU A 1 107 ? -16.411 -9.422 -7.301 1.00 59.00 107 LEU A O 1
ATOM 797 N N . LEU A 1 108 ? -16.966 -7.298 -6.834 1.00 57.62 108 LEU A N 1
ATOM 798 C CA . LEU A 1 108 ? -18.103 -7.231 -7.764 1.00 57.62 108 LEU A CA 1
ATOM 799 C C . LEU A 1 108 ? -17.676 -7.161 -9.241 1.00 57.62 108 LEU A C 1
ATOM 801 O O . LEU A 1 108 ? -18.415 -7.606 -10.116 1.00 57.62 108 LEU A O 1
ATOM 805 N N . ARG A 1 109 ? -16.488 -6.620 -9.535 1.00 55.62 109 ARG A N 1
ATOM 806 C CA . ARG A 1 109 ? -15.932 -6.533 -10.895 1.00 55.62 109 ARG A CA 1
ATOM 807 C C . ARG A 1 109 ? -15.280 -7.847 -11.344 1.00 55.62 109 ARG A C 1
ATOM 809 O O . ARG A 1 109 ? -15.314 -8.161 -12.529 1.00 55.62 109 ARG A O 1
ATOM 816 N N . VAL A 1 110 ? -14.716 -8.608 -10.404 1.00 51.88 110 VAL A N 1
ATOM 817 C CA . VAL A 1 110 ? -14.070 -9.913 -10.634 1.00 51.88 110 VAL A CA 1
ATOM 818 C C . VAL A 1 110 ? -15.063 -11.078 -10.516 1.00 51.88 110 VAL A C 1
ATOM 820 O O . VAL A 1 110 ? -14.826 -12.142 -11.086 1.00 51.88 110 VAL A O 1
ATOM 823 N N . TRP A 1 111 ? -16.1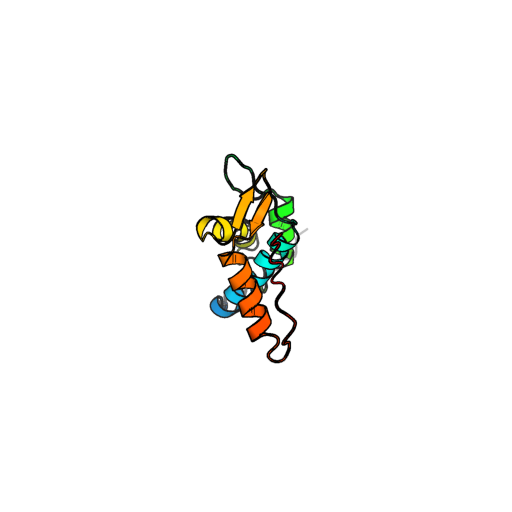96 -10.896 -9.831 1.00 36.41 111 TRP A N 1
ATOM 824 C CA . TRP A 1 111 ? -17.211 -11.938 -9.676 1.00 36.41 111 TRP A CA 1
ATOM 825 C C . TRP A 1 111 ? -18.639 -11.388 -9.855 1.00 36.41 111 TRP A C 1
ATOM 827 O O . TRP A 1 111 ? -19.267 -10.971 -8.879 1.00 36.41 111 TRP A O 1
ATOM 837 N N . PRO A 1 112 ? -19.208 -11.416 -11.078 1.00 47.94 112 PRO A N 1
ATOM 838 C CA . PRO A 1 112 ? -20.532 -10.850 -11.336 1.00 47.94 112 PRO A CA 1
ATOM 839 C C . PRO A 1 112 ? -21.709 -11.685 -10.785 1.00 47.94 112 PRO A C 1
ATOM 841 O O . PRO A 1 112 ? -22.856 -11.358 -11.067 1.00 47.94 112 PRO A O 1
ATOM 844 N N . THR A 1 113 ? -21.477 -12.753 -10.007 1.00 49.12 113 THR A N 1
ATOM 845 C CA . THR A 1 113 ? -22.536 -13.720 -9.633 1.00 49.12 113 THR A CA 1
ATOM 846 C C . THR A 1 113 ? -22.605 -14.124 -8.155 1.00 49.12 113 THR A C 1
ATOM 848 O O . THR A 1 113 ? -23.202 -15.148 -7.845 1.00 49.12 113 THR A O 1
ATOM 851 N N . CYS A 1 114 ? -22.051 -13.358 -7.213 1.00 43.22 114 CYS A N 1
ATOM 852 C CA . CYS A 1 114 ? -22.252 -13.642 -5.783 1.00 43.22 114 CYS A CA 1
ATOM 853 C C . CYS A 1 114 ? -23.107 -12.562 -5.125 1.00 43.22 114 CYS A C 1
ATOM 855 O O . CYS A 1 114 ? -22.610 -11.695 -4.410 1.00 43.22 114 CYS A O 1
ATOM 857 N N . ASP A 1 115 ? -24.420 -12.694 -5.313 1.00 47.97 115 ASP A N 1
ATOM 858 C CA . ASP A 1 115 ? -25.387 -12.404 -4.256 1.00 47.97 115 ASP A CA 1
ATOM 859 C C . ASP A 1 115 ? -25.027 -13.266 -3.032 1.00 47.97 115 ASP A C 1
ATOM 861 O O . ASP A 1 115 ? -25.452 -14.413 -2.903 1.00 47.97 115 ASP A O 1
ATOM 865 N N . PHE A 1 116 ? -24.191 -12.748 -2.130 1.00 44.53 116 PHE A N 1
ATOM 866 C CA . PHE A 1 116 ? -23.977 -13.366 -0.823 1.00 44.53 116 PHE A CA 1
ATOM 867 C C . PHE A 1 116 ? -24.123 -12.323 0.284 1.00 44.53 116 PHE A C 1
ATOM 869 O O . PHE A 1 116 ? -23.167 -11.731 0.772 1.00 44.53 116 PHE A O 1
ATOM 876 N N . VAL A 1 117 ? -25.392 -12.107 0.632 1.00 43.56 117 VAL A N 1
ATOM 877 C CA . VAL A 1 117 ? -25.900 -11.851 1.985 1.00 43.56 117 VAL A CA 1
ATOM 878 C C . VAL A 1 117 ? -25.203 -10.731 2.767 1.00 43.56 117 VAL A C 1
ATOM 880 O O . VAL A 1 117 ? -24.266 -10.932 3.533 1.00 43.56 117 VAL A O 1
ATOM 883 N N . ARG A 1 118 ? -25.796 -9.541 2.646 1.00 43.06 118 ARG A N 1
ATOM 884 C CA . ARG A 1 118 ? -26.218 -8.662 3.752 1.00 43.06 118 ARG A CA 1
ATOM 885 C C . ARG A 1 118 ? -25.839 -9.164 5.162 1.00 43.06 118 ARG A C 1
ATOM 887 O O . ARG A 1 118 ? -26.676 -9.716 5.871 1.00 43.06 118 ARG A O 1
ATOM 894 N N . ILE A 1 119 ? -24.614 -8.891 5.620 1.00 40.06 119 ILE A N 1
ATOM 895 C CA . ILE A 1 119 ? -24.310 -8.856 7.060 1.00 40.06 119 ILE A CA 1
ATOM 896 C C . ILE A 1 119 ? -24.802 -7.506 7.584 1.00 40.06 119 ILE A C 1
ATOM 898 O O . ILE A 1 119 ? -24.044 -6.569 7.812 1.00 40.06 119 ILE A O 1
ATOM 902 N N . GLU A 1 120 ? -26.118 -7.401 7.735 1.00 35.50 120 GLU A N 1
ATOM 903 C CA . GLU A 1 120 ? -26.755 -6.373 8.546 1.00 35.50 120 GLU A CA 1
ATOM 904 C C . GLU A 1 120 ? -26.993 -6.990 9.927 1.00 35.50 120 GLU A C 1
ATOM 906 O O . GLU A 1 120 ? -28.072 -7.482 10.241 1.00 35.50 120 GLU A O 1
ATOM 911 N N . SER A 1 121 ? -25.946 -7.018 10.759 1.00 34.66 121 SER A N 1
ATOM 912 C CA . SER A 1 121 ? -26.100 -7.301 12.189 1.00 34.66 121 SER A CA 1
ATOM 913 C C . SER A 1 121 ? -26.578 -6.022 12.878 1.00 34.66 121 SER A C 1
ATOM 915 O O . SER A 1 121 ? -25.826 -5.309 13.544 1.00 34.66 121 SER A O 1
ATOM 917 N N . VAL A 1 122 ? -27.853 -5.702 12.655 1.00 39.34 122 VAL A N 1
ATOM 918 C CA . VAL A 1 122 ? -28.621 -4.808 13.518 1.00 39.34 122 VAL A CA 1
ATOM 919 C C . VAL A 1 122 ? -28.789 -5.539 14.845 1.00 39.34 122 VAL A C 1
ATOM 921 O O . VAL A 1 122 ? -29.667 -6.380 15.009 1.00 39.34 122 VAL A O 1
ATOM 924 N N . ARG A 1 123 ? -27.937 -5.209 15.819 1.00 45.72 123 ARG A N 1
ATOM 925 C CA . ARG A 1 123 ? -28.314 -5.363 17.224 1.00 45.72 123 ARG A CA 1
ATOM 926 C C . ARG A 1 123 ? -29.377 -4.311 17.532 1.00 45.72 123 ARG A C 1
ATOM 928 O O . ARG A 1 123 ? -29.054 -3.132 17.661 1.00 45.72 123 ARG A O 1
ATOM 935 N N . ARG A 1 124 ? -30.630 -4.735 17.680 1.00 41.12 124 ARG A N 1
ATOM 936 C CA . ARG A 1 124 ? -31.623 -4.035 18.499 1.00 41.12 124 ARG A CA 1
ATOM 937 C C . ARG A 1 124 ? -32.238 -5.030 19.478 1.00 41.12 124 ARG A C 1
ATOM 939 O O . ARG A 1 124 ? -32.716 -6.064 19.037 1.00 41.12 124 ARG A O 1
ATOM 946 N N . HIS A 1 125 ? -32.148 -4.619 20.745 1.00 43.28 125 HIS A N 1
ATOM 947 C CA . HIS A 1 125 ? -32.898 -4.981 21.953 1.00 43.28 125 HIS A CA 1
ATOM 948 C C . HIS A 1 125 ? -33.274 -6.440 22.195 1.00 43.28 125 HIS A C 1
ATOM 950 O O . HIS A 1 125 ? -34.190 -6.949 21.523 1.00 43.28 125 HIS A O 1
#

Foldseek 3Di:
DDDDPPVPPPVPDDDDDPVVVQVLQLLLQVLVCLQVQVWFADPVPRWTDPSQLVSSQVRRDVGDPDPVDSVVSRCSSVCCCVVQQWPDDPRGTHGDPNVVVSNVVVVCVVDVDDPDDDPPPPDDD